Protein AF-A0A0D7BPT2-F1 (afdb_monomer_lite)

Secondary structure (DSSP, 8-state):
----SHHHHTTS-TTHHHHHHHHHHHHHHHHHHHTT--HHHHHHHHHHHHHHHHHHT--HHHHHHHHHHHHHHHHHHHHHHHHTTSTTHHHHSPPPHHHHSPP---------GGGGSSSS--

Foldseek 3Di:
DDPDDPVVVVVPDLCPVLVVLLVVLVVVLVVCVVVVPDPVVSVVSVVVNVVVSVVSVCCVVVVVVVVVVVVVVVVVVVVLVVCCVDPCNVPPPDPDPVVPDDDPPPPPPPDPPVVVVPPPPD

Organism: NCBI:txid1314674

pLDDT: mean 73.91, std 12.59, range [45.03, 89.5]

Radius of gyration: 33.81 Å; chains: 1; bounding box: 39×33×115 Å

Structure (mmCIF, N/CA/C/O backbone):
data_AF-A0A0D7BPT2-F1
#
_entry.id   AF-A0A0D7BPT2-F1
#
loop_
_atom_site.group_PDB
_atom_site.id
_atom_site.type_symbol
_atom_site.label_atom_id
_atom_site.label_alt_id
_atom_site.label_comp_id
_atom_site.label_asym_id
_atom_site.label_entity_id
_atom_site.label_seq_id
_atom_site.pdbx_PDB_ins_code
_atom_site.Cartn_x
_atom_site.Cartn_y
_atom_site.Cartn_z
_atom_site.occupancy
_atom_site.B_iso_or_equiv
_atom_site.auth_seq_id
_atom_site.auth_comp_id
_atom_site.auth_asym_id
_atom_site.auth_atom_id
_atom_site.pdbx_PDB_model_num
ATOM 1 N N . MET A 1 1 ? 12.393 -6.321 -25.031 1.00 47.41 1 MET A N 1
ATOM 2 C CA . MET A 1 1 ? 12.381 -6.351 -23.556 1.00 47.41 1 MET A CA 1
ATOM 3 C C . MET A 1 1 ? 13.381 -5.321 -23.076 1.00 47.41 1 MET A C 1
ATOM 5 O O . MET A 1 1 ? 14.574 -5.555 -23.180 1.00 47.41 1 MET A O 1
ATOM 9 N N . GLN A 1 2 ? 12.889 -4.166 -22.648 1.00 45.03 2 GLN A N 1
ATOM 10 C CA . GLN A 1 2 ? 13.659 -3.158 -21.925 1.00 45.03 2 GLN A CA 1
ATOM 11 C C . GLN A 1 2 ? 12.798 -2.781 -20.721 1.00 45.03 2 GLN A C 1
ATOM 13 O O . GLN A 1 2 ? 12.035 -1.827 -20.753 1.00 45.03 2 GLN A O 1
ATOM 18 N N . PHE A 1 3 ? 12.847 -3.634 -19.700 1.00 54.94 3 PHE A N 1
ATOM 19 C CA . PHE A 1 3 ? 12.482 -3.247 -18.346 1.00 54.94 3 PHE A CA 1
ATOM 20 C C . PHE A 1 3 ? 13.767 -2.705 -17.742 1.00 54.94 3 PHE A C 1
ATOM 22 O O . PHE A 1 3 ? 14.663 -3.469 -17.393 1.00 54.94 3 PHE A O 1
ATOM 29 N N . GLY A 1 4 ? 13.920 -1.391 -17.759 1.00 54.88 4 GLY A N 1
ATOM 30 C CA . GLY A 1 4 ? 15.156 -0.766 -17.334 1.00 54.88 4 GLY A CA 1
ATOM 31 C C . GLY A 1 4 ? 14.909 0.682 -16.977 1.00 54.88 4 GLY A C 1
ATOM 32 O O . GLY A 1 4 ? 14.636 1.486 -17.858 1.00 54.88 4 GLY A O 1
ATOM 33 N N . LEU A 1 5 ? 15.076 0.961 -15.685 1.00 51.25 5 LEU A N 1
ATOM 34 C CA . LEU A 1 5 ? 15.365 2.255 -15.058 1.00 51.25 5 LEU A CA 1
ATOM 35 C C . LEU A 1 5 ? 14.191 3.080 -14.512 1.00 51.25 5 LEU A C 1
ATOM 37 O O . LEU A 1 5 ? 14.394 3.712 -13.479 1.00 51.25 5 LEU A O 1
ATOM 41 N N . ASP A 1 6 ? 12.972 3.012 -15.055 1.00 53.28 6 ASP A N 1
ATOM 42 C CA . ASP A 1 6 ? 11.894 3.894 -14.550 1.00 53.28 6 ASP A CA 1
ATOM 43 C C . ASP A 1 6 ? 11.254 3.421 -13.223 1.00 53.28 6 ASP A C 1
ATOM 45 O O . ASP A 1 6 ? 10.796 4.225 -12.417 1.00 53.28 6 ASP A O 1
ATOM 49 N N . SER A 1 7 ? 11.322 2.120 -12.906 1.00 53.66 7 SER A N 1
ATOM 50 C CA . SER A 1 7 ? 10.932 1.596 -11.579 1.00 53.66 7 SER A CA 1
ATOM 51 C C . SER A 1 7 ? 11.981 1.819 -10.485 1.00 53.66 7 SER A C 1
ATOM 53 O O . SER A 1 7 ? 11.677 1.626 -9.312 1.00 53.66 7 SER A O 1
ATOM 55 N N . PHE A 1 8 ? 13.214 2.205 -10.830 1.00 54.25 8 PHE A N 1
ATOM 56 C CA . PHE A 1 8 ? 14.293 2.343 -9.844 1.00 54.25 8 PHE A CA 1
ATOM 57 C C . PHE A 1 8 ? 14.289 3.707 -9.140 1.00 54.25 8 PHE A C 1
ATOM 59 O O . PHE A 1 8 ? 14.756 3.809 -8.010 1.00 54.25 8 PHE A O 1
ATOM 66 N N . ILE A 1 9 ? 13.724 4.742 -9.771 1.00 55.06 9 ILE A N 1
ATOM 67 C CA . ILE A 1 9 ? 13.675 6.103 -9.212 1.00 55.06 9 ILE A CA 1
ATOM 68 C C . ILE A 1 9 ? 12.465 6.291 -8.278 1.00 55.06 9 ILE A C 1
ATOM 70 O O . ILE A 1 9 ? 12.555 7.037 -7.308 1.00 55.06 9 ILE A O 1
ATOM 74 N N . GLY A 1 10 ? 11.369 5.549 -8.486 1.00 53.16 10 GLY A N 1
ATOM 75 C CA . GLY A 1 10 ? 10.248 5.480 -7.534 1.00 53.16 10 GLY A CA 1
ATOM 76 C C . GLY A 1 10 ? 10.523 4.621 -6.289 1.00 53.16 10 GLY A C 1
ATOM 77 O O . GLY A 1 10 ? 9.829 4.750 -5.288 1.00 53.16 10 GLY A O 1
ATOM 78 N N . ALA A 1 11 ? 11.558 3.776 -6.329 1.00 55.91 11 ALA A N 1
ATOM 79 C CA . ALA A 1 11 ? 12.019 2.931 -5.225 1.00 55.91 11 ALA A CA 1
ATOM 80 C C . ALA A 1 11 ? 13.125 3.601 -4.384 1.00 55.91 11 ALA A C 1
ATOM 82 O O . ALA A 1 11 ? 13.920 2.920 -3.733 1.00 55.91 11 ALA A O 1
ATOM 83 N N . ILE A 1 12 ? 13.209 4.936 -4.401 1.00 57.44 12 ILE A N 1
ATOM 84 C CA . ILE A 1 12 ? 14.081 5.704 -3.509 1.00 57.44 12 ILE A CA 1
ATOM 85 C C . ILE A 1 12 ? 13.486 5.603 -2.093 1.00 57.44 12 ILE A C 1
ATOM 87 O O . ILE A 1 12 ? 12.663 6.396 -1.652 1.00 57.44 12 ILE A O 1
ATOM 91 N N . ILE A 1 13 ? 13.943 4.548 -1.417 1.00 57.56 13 ILE A N 1
ATOM 92 C CA . ILE A 1 13 ? 13.709 4.124 -0.033 1.00 57.56 13 ILE A CA 1
ATOM 93 C C . ILE A 1 13 ? 12.311 3.528 0.240 1.00 57.56 13 ILE A C 1
ATOM 95 O O . ILE A 1 13 ? 11.507 4.115 0.972 1.00 57.56 13 ILE A O 1
ATOM 99 N N . PRO A 1 14 ? 12.021 2.304 -0.249 1.00 56.53 14 PRO A N 1
ATOM 100 C CA . PRO A 1 14 ? 11.047 1.448 0.424 1.00 56.53 14 PRO A CA 1
ATOM 101 C C . PRO A 1 14 ? 11.413 1.363 1.917 1.00 56.53 14 PRO A C 1
ATO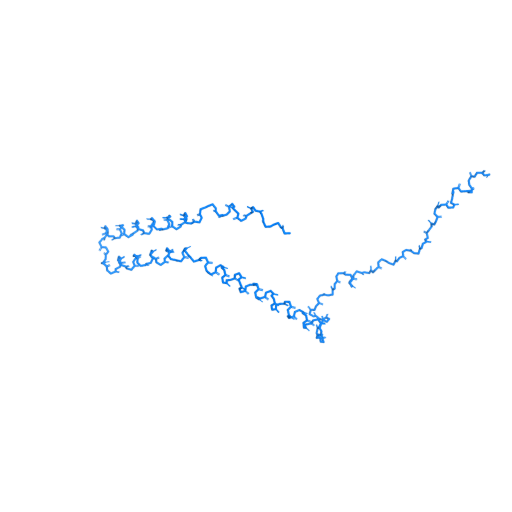M 103 O O . PRO A 1 14 ? 12.556 1.067 2.265 1.00 56.53 14 PRO A O 1
ATOM 106 N N . GLY A 1 15 ? 10.465 1.715 2.787 1.00 59.25 15 GLY A N 1
ATOM 107 C CA . GLY A 1 15 ? 10.663 1.823 4.238 1.00 59.25 15 GLY A CA 1
ATOM 108 C C . GLY A 1 15 ? 10.901 3.241 4.787 1.00 59.25 15 GLY A C 1
ATOM 109 O O . GLY A 1 15 ? 10.808 3.426 5.999 1.00 59.25 15 GLY A O 1
ATOM 110 N N . ALA A 1 16 ? 11.146 4.268 3.954 1.00 62.91 16 ALA A N 1
ATOM 111 C CA . ALA A 1 16 ? 11.214 5.656 4.449 1.00 62.91 16 ALA A CA 1
ATOM 112 C C . ALA A 1 16 ? 9.840 6.174 4.893 1.00 62.91 16 ALA A C 1
ATOM 114 O O . ALA A 1 16 ? 9.735 6.815 5.937 1.00 62.91 16 ALA A O 1
ATOM 115 N N . GLY A 1 17 ? 8.790 5.869 4.122 1.00 63.56 17 GLY A N 1
ATOM 116 C CA . GLY A 1 17 ? 7.406 6.182 4.489 1.00 63.56 17 GLY A CA 1
ATOM 117 C C . GLY A 1 17 ? 6.985 5.491 5.787 1.00 63.56 17 GLY A C 1
ATOM 118 O O . GLY A 1 17 ? 6.442 6.148 6.669 1.00 63.56 17 GLY A O 1
ATOM 119 N N . ASP A 1 18 ? 7.341 4.213 5.946 1.00 68.88 18 ASP A N 1
ATOM 120 C CA . ASP A 1 18 ? 7.060 3.439 7.161 1.00 68.88 18 ASP A CA 1
ATOM 121 C C . ASP A 1 18 ? 7.790 4.002 8.382 1.00 68.88 18 ASP A C 1
ATOM 123 O O . ASP A 1 18 ? 7.181 4.174 9.433 1.00 68.88 18 ASP A O 1
ATOM 127 N N . LEU A 1 19 ? 9.076 4.357 8.264 1.00 77.25 19 LEU A N 1
ATOM 128 C CA . LEU A 1 19 ? 9.815 4.979 9.370 1.00 77.25 19 LEU A CA 1
ATOM 129 C C . LEU A 1 19 ? 9.179 6.303 9.803 1.00 77.25 19 LEU A C 1
ATOM 131 O O . LEU A 1 19 ? 9.019 6.542 10.999 1.00 77.25 19 LEU A O 1
ATOM 135 N N . VAL A 1 20 ? 8.782 7.151 8.851 1.00 80.12 20 VAL A N 1
ATOM 136 C CA . VAL A 1 20 ? 8.101 8.418 9.154 1.00 80.12 20 VAL A CA 1
ATOM 137 C C . VAL A 1 20 ? 6.728 8.165 9.787 1.00 80.12 20 VAL A C 1
ATOM 139 O O . VAL A 1 20 ? 6.404 8.800 10.790 1.00 80.12 20 VAL A O 1
ATOM 142 N N . GLY A 1 21 ? 5.950 7.212 9.266 1.00 78.56 21 GLY A N 1
ATOM 143 C CA . GLY A 1 21 ? 4.644 6.829 9.812 1.00 78.56 21 GLY A CA 1
ATOM 144 C C . GLY A 1 21 ? 4.733 6.292 11.242 1.00 78.56 21 GLY A C 1
ATOM 145 O O . GLY A 1 21 ? 3.979 6.719 12.115 1.00 78.56 21 GLY A O 1
ATOM 146 N N . VAL A 1 22 ? 5.726 5.446 11.524 1.00 80.50 22 VAL A N 1
ATOM 147 C CA . VAL A 1 22 ? 5.981 4.892 12.863 1.00 80.50 22 VAL A CA 1
ATOM 148 C C . VAL A 1 22 ? 6.425 5.978 13.842 1.00 80.50 22 VAL A C 1
ATOM 150 O O . VAL A 1 22 ? 5.937 6.019 14.973 1.00 80.50 22 VAL A O 1
ATOM 153 N N . ILE A 1 23 ? 7.310 6.889 13.421 1.00 85.50 23 ILE A N 1
ATOM 154 C CA . ILE A 1 23 ? 7.761 8.015 14.254 1.00 85.50 23 ILE A CA 1
ATOM 155 C C . ILE A 1 23 ? 6.583 8.934 14.604 1.00 85.50 23 ILE A C 1
ATOM 157 O O . ILE A 1 23 ? 6.414 9.302 15.769 1.00 85.50 23 ILE A O 1
ATOM 161 N N . LEU A 1 24 ? 5.744 9.277 13.624 1.00 85.94 24 LEU A N 1
ATOM 162 C CA . LEU A 1 24 ? 4.564 10.116 13.843 1.00 85.94 24 LEU A CA 1
ATOM 163 C C . LEU A 1 24 ? 3.510 9.412 14.712 1.00 85.94 24 LEU A C 1
ATOM 165 O O . LEU A 1 24 ? 2.958 10.028 15.626 1.00 85.94 24 LEU A O 1
ATOM 169 N N . GLY A 1 25 ? 3.277 8.117 14.489 1.00 83.75 25 GLY A N 1
ATOM 170 C CA . GLY A 1 25 ? 2.366 7.303 15.293 1.00 83.75 25 GLY A CA 1
ATOM 171 C C . GLY A 1 25 ? 2.795 7.213 16.759 1.00 83.75 25 GLY A C 1
ATOM 172 O O . GLY A 1 25 ? 1.988 7.442 17.662 1.00 83.75 25 GLY A O 1
ATOM 173 N N . LEU A 1 26 ? 4.081 6.964 17.018 1.00 85.56 26 LEU A N 1
ATOM 174 C CA . LEU A 1 26 ? 4.640 6.948 18.375 1.00 85.56 26 LEU A CA 1
ATOM 175 C C . LEU A 1 26 ? 4.586 8.327 19.043 1.00 85.56 26 LEU A C 1
ATOM 177 O O . LEU A 1 26 ? 4.270 8.415 20.232 1.00 85.56 26 LEU A O 1
ATOM 181 N N . TYR A 1 27 ? 4.831 9.404 18.292 1.00 88.19 27 TYR A N 1
ATOM 182 C CA . TYR A 1 27 ? 4.684 10.768 18.803 1.00 88.19 27 TYR A CA 1
ATOM 183 C C . TYR A 1 27 ? 3.244 11.056 19.254 1.00 88.19 27 TYR A C 1
ATOM 185 O O . TYR A 1 27 ? 3.034 11.616 20.332 1.00 88.19 27 TYR A O 1
ATOM 193 N N . GLN A 1 28 ? 2.245 10.607 18.490 1.00 85.12 28 GLN A N 1
ATOM 194 C CA . GLN A 1 28 ? 0.832 10.752 18.848 1.00 85.12 28 GLN A CA 1
ATOM 195 C C . GLN A 1 28 ? 0.464 9.961 20.113 1.00 85.12 28 GLN A C 1
ATOM 197 O O . GLN A 1 28 ? -0.276 10.470 20.962 1.00 85.12 28 GLN A O 1
ATOM 202 N N . VAL A 1 29 ? 0.998 8.747 20.279 1.00 87.44 29 VAL A N 1
ATOM 203 C CA . VAL A 1 29 ? 0.823 7.950 21.509 1.00 87.44 29 VAL A CA 1
ATOM 204 C C . VAL A 1 29 ? 1.452 8.667 22.708 1.00 87.44 29 VAL A C 1
ATOM 206 O O . VAL A 1 29 ? 0.816 8.777 23.757 1.00 87.44 29 VAL A O 1
ATOM 209 N N . MET A 1 30 ? 2.661 9.216 22.546 1.00 87.69 30 MET A N 1
ATOM 210 C CA . MET A 1 30 ? 3.362 9.962 23.597 1.00 87.69 30 MET A CA 1
ATOM 211 C C . MET A 1 30 ? 2.587 11.217 24.022 1.00 87.69 30 MET A C 1
ATOM 213 O O . MET A 1 30 ? 2.419 11.462 25.217 1.00 87.69 30 MET A O 1
ATOM 217 N N . LEU A 1 31 ? 2.062 11.982 23.058 1.00 88.88 31 LEU A N 1
ATOM 218 C CA . LEU A 1 31 ? 1.186 13.123 23.334 1.00 88.88 31 LEU A CA 1
ATOM 219 C C . LEU A 1 31 ? -0.062 12.684 24.101 1.00 88.88 31 LEU A C 1
ATOM 221 O O . LEU A 1 31 ? -0.394 13.264 25.129 1.00 88.88 31 LEU A O 1
ATOM 225 N N . SER A 1 32 ? -0.729 11.630 23.635 1.00 86.81 32 SER A N 1
ATOM 226 C CA . SER A 1 32 ? -1.954 11.114 24.257 1.00 86.81 32 SER A CA 1
ATOM 227 C C . SER A 1 32 ? -1.720 10.668 25.702 1.00 86.81 32 SER A C 1
ATOM 229 O O . SER A 1 32 ? -2.568 10.884 26.568 1.00 86.81 32 SER A O 1
ATOM 231 N N . TRP A 1 33 ? -0.545 10.107 25.988 1.00 85.19 33 TRP A N 1
ATOM 232 C CA . TRP A 1 33 ? -0.148 9.760 27.347 1.00 85.19 33 TRP A CA 1
ATOM 233 C C . TRP A 1 33 ? 0.038 11.001 28.228 1.00 85.19 33 TRP A C 1
ATOM 235 O O . TRP A 1 33 ? -0.462 11.027 29.352 1.00 85.19 33 TRP A O 1
ATOM 245 N N . PHE A 1 34 ? 0.660 12.062 27.701 1.00 88.56 34 PHE A N 1
ATOM 246 C CA . PHE A 1 34 ? 0.801 13.340 28.407 1.00 88.56 34 PHE A CA 1
ATOM 247 C C . PHE A 1 34 ? -0.555 13.998 28.719 1.00 88.56 34 PHE A C 1
ATOM 249 O O . PHE A 1 34 ? -0.733 14.578 29.787 1.00 88.56 34 PHE A O 1
ATOM 256 N N . PHE A 1 35 ? -1.537 13.853 27.825 1.00 89.44 35 PHE A N 1
ATOM 257 C CA . PHE A 1 35 ? -2.907 14.339 28.025 1.00 89.44 35 PHE A CA 1
ATOM 258 C C . PHE A 1 35 ? -3.776 13.436 28.922 1.00 89.44 35 PHE A C 1
ATOM 260 O O . PHE A 1 35 ? -4.957 13.723 29.111 1.00 89.44 35 PHE A O 1
ATOM 267 N N . GLY A 1 36 ? -3.222 12.363 29.499 1.00 88.38 36 GLY A N 1
ATOM 268 C CA . GLY A 1 36 ? -3.935 11.518 30.463 1.00 88.38 36 GLY A CA 1
ATOM 269 C C . GLY A 1 36 ? -5.010 10.622 29.841 1.00 88.38 36 GLY A C 1
ATOM 270 O O . GLY A 1 36 ? -5.972 10.248 30.514 1.00 88.38 36 GLY A O 1
ATOM 271 N N . VAL A 1 37 ? -4.870 10.274 28.559 1.00 89.12 37 VAL A N 1
ATOM 272 C CA . VAL A 1 37 ? -5.768 9.333 27.876 1.00 89.12 37 VAL A CA 1
ATOM 273 C C . VAL A 1 37 ? -5.739 7.968 28.578 1.00 89.12 37 VAL A C 1
ATOM 275 O O . VAL A 1 37 ? -4.694 7.496 29.024 1.00 89.12 37 VAL A O 1
ATOM 278 N N . SER A 1 38 ? -6.904 7.318 28.678 1.00 89.31 38 SER A N 1
ATOM 279 C CA . SER A 1 38 ? -7.041 6.021 29.355 1.00 89.31 38 SER A CA 1
ATOM 280 C C . SER A 1 38 ? -6.105 4.947 28.779 1.00 89.31 38 SER A C 1
ATOM 282 O O . SER A 1 38 ? -5.880 4.888 27.568 1.00 89.31 38 SER A O 1
ATOM 284 N N . ALA A 1 39 ? -5.612 4.046 29.637 1.00 84.94 39 ALA A N 1
ATOM 285 C CA . ALA A 1 39 ? -4.685 2.980 29.243 1.00 84.94 39 ALA A CA 1
ATOM 286 C C . ALA A 1 39 ? -5.231 2.099 28.102 1.00 84.94 39 ALA A C 1
ATOM 288 O O . ALA A 1 39 ? -4.488 1.736 27.195 1.00 84.94 39 ALA A O 1
ATOM 289 N N . ASN A 1 40 ? -6.541 1.828 28.090 1.00 87.12 40 ASN A N 1
ATOM 290 C CA . ASN A 1 40 ?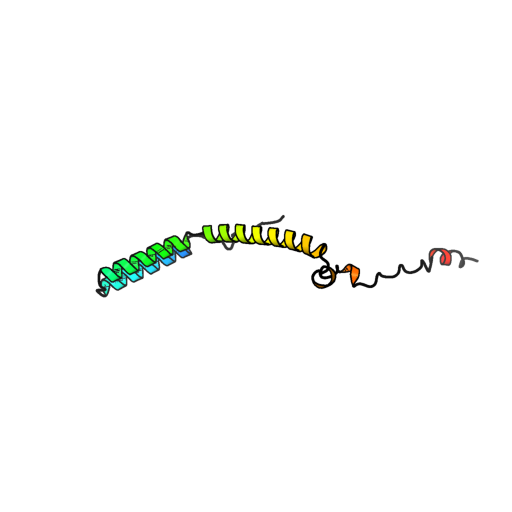 -7.187 1.062 27.020 1.00 87.12 40 ASN A CA 1
ATOM 291 C C . ASN A 1 40 ? -7.092 1.766 25.659 1.00 87.12 40 ASN A C 1
ATOM 293 O O . ASN A 1 40 ? -6.833 1.120 24.646 1.00 87.12 40 ASN A O 1
ATOM 297 N N . ALA A 1 41 ? -7.263 3.090 25.634 1.00 82.00 41 ALA A N 1
ATOM 298 C CA . ALA A 1 41 ? -7.153 3.869 24.407 1.00 82.00 41 ALA A CA 1
ATOM 299 C C . ALA A 1 41 ? -5.695 3.964 23.921 1.00 82.00 41 ALA A C 1
ATOM 301 O O . ALA A 1 41 ? -5.456 3.845 22.722 1.00 82.00 41 ALA A O 1
ATOM 302 N N . LEU A 1 42 ? -4.715 4.071 24.827 1.00 83.31 42 LEU A N 1
ATOM 303 C CA . LEU A 1 42 ? -3.291 4.016 24.462 1.00 83.31 42 LEU A CA 1
ATOM 304 C C . LEU A 1 42 ? -2.906 2.668 23.834 1.00 83.31 42 LEU A C 1
ATOM 306 O O . LEU A 1 42 ? -2.210 2.644 22.821 1.00 83.31 42 LEU A O 1
ATOM 310 N N . ILE A 1 43 ? -3.402 1.556 24.386 1.00 88.62 43 ILE A N 1
ATOM 311 C CA . ILE A 1 43 ? -3.179 0.210 23.833 1.00 88.62 43 ILE A CA 1
ATOM 312 C C . ILE A 1 43 ? -3.782 0.091 22.428 1.00 88.62 43 ILE A C 1
ATOM 314 O O . ILE A 1 43 ? -3.132 -0.436 21.527 1.00 88.62 43 ILE A O 1
ATOM 318 N N . MET A 1 44 ? -4.991 0.619 22.213 1.00 88.06 44 MET A N 1
ATOM 319 C CA . MET A 1 44 ? -5.615 0.651 20.886 1.00 88.06 44 MET A CA 1
ATOM 320 C C . MET A 1 44 ? -4.817 1.499 19.890 1.00 88.06 44 MET A C 1
ATOM 322 O O . MET A 1 44 ? -4.623 1.073 18.755 1.00 88.06 44 MET A O 1
ATOM 326 N N . MET A 1 45 ? -4.314 2.668 20.295 1.00 85.19 45 MET A N 1
ATOM 327 C CA . MET A 1 45 ? -3.472 3.502 19.427 1.00 85.19 45 MET A CA 1
ATOM 328 C C . MET A 1 45 ? -2.176 2.783 19.045 1.00 85.19 45 MET A C 1
ATOM 330 O O . MET A 1 45 ? -1.788 2.798 17.880 1.00 85.19 45 MET A O 1
ATOM 334 N N . LEU A 1 46 ? -1.548 2.093 20.000 1.00 86.75 46 LEU A N 1
ATOM 335 C CA . LEU A 1 46 ? -0.350 1.298 19.743 1.00 86.75 46 LEU A CA 1
ATOM 336 C C . LEU A 1 46 ? -0.635 0.133 18.781 1.00 86.75 46 LEU A C 1
ATOM 338 O O . LEU A 1 46 ? 0.161 -0.133 17.885 1.00 86.75 46 LEU A O 1
ATOM 342 N N . PHE A 1 47 ? -1.790 -0.522 18.929 1.00 89.00 47 PHE A N 1
ATOM 343 C CA . PHE A 1 47 ? -2.242 -1.584 18.030 1.00 89.00 47 PHE A CA 1
ATOM 344 C C . PHE A 1 47 ? -2.431 -1.081 16.594 1.00 89.00 47 PHE A C 1
ATOM 346 O O . PHE A 1 47 ? -1.973 -1.735 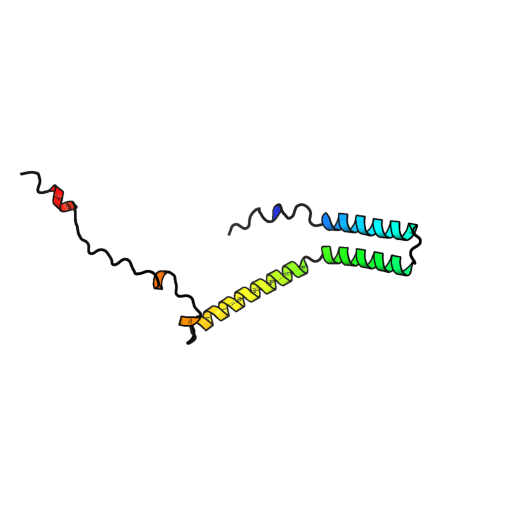15.661 1.00 89.00 47 PHE A O 1
ATOM 353 N N . TYR A 1 48 ? -3.032 0.098 16.405 1.00 85.44 48 TYR A N 1
ATOM 354 C CA . TYR A 1 48 ? -3.194 0.686 15.073 1.00 85.44 48 TYR A CA 1
ATOM 355 C C . TYR A 1 48 ? -1.858 1.050 14.419 1.00 85.44 48 TYR A C 1
ATOM 357 O O . TYR A 1 48 ? -1.669 0.728 13.251 1.00 85.44 48 TYR A O 1
ATOM 365 N N . VAL A 1 49 ? -0.914 1.643 15.160 1.00 84.81 49 VAL A N 1
ATOM 366 C CA . VAL A 1 49 ? 0.442 1.933 14.647 1.00 84.81 49 VAL A CA 1
ATOM 367 C C . VAL A 1 49 ? 1.171 0.643 14.259 1.00 84.81 49 VAL A C 1
ATOM 369 O O . VAL A 1 49 ? 1.865 0.599 13.247 1.00 84.81 49 VAL A O 1
ATOM 372 N N . PHE A 1 50 ? 0.985 -0.427 15.036 1.00 83.56 50 PHE A N 1
ATOM 373 C CA . PHE A 1 50 ? 1.533 -1.741 14.713 1.00 83.56 50 PHE A CA 1
ATOM 374 C C . PHE A 1 50 ? 0.911 -2.280 13.420 1.00 83.56 50 PHE A C 1
ATOM 376 O O . PHE A 1 50 ? 1.639 -2.593 12.488 1.00 83.56 50 PHE A O 1
ATOM 383 N N . CYS A 1 51 ? -0.418 -2.318 13.303 1.00 82.56 51 CYS A N 1
ATOM 384 C CA . CYS A 1 51 ? -1.092 -2.754 12.078 1.00 82.56 51 CYS A CA 1
ATOM 385 C C . CYS A 1 51 ? -0.670 -1.952 10.842 1.00 82.56 51 CYS A C 1
ATOM 387 O O . CYS A 1 51 ? -0.443 -2.557 9.801 1.00 82.56 51 CYS A O 1
ATOM 389 N N . ASP A 1 52 ? -0.530 -0.632 10.954 1.00 75.50 52 ASP A N 1
ATOM 390 C CA . ASP A 1 52 ? -0.108 0.239 9.852 1.00 75.50 52 ASP A CA 1
ATOM 391 C C . ASP A 1 52 ? 1.320 -0.089 9.388 1.00 75.50 52 ASP A C 1
ATOM 393 O O . ASP A 1 52 ? 1.567 -0.244 8.194 1.00 75.50 52 ASP A O 1
ATOM 397 N N . MET A 1 53 ? 2.230 -0.354 10.335 1.00 75.94 53 MET A N 1
ATOM 398 C CA . MET A 1 53 ? 3.571 -0.871 10.043 1.00 75.94 53 MET A CA 1
ATOM 399 C C . MET A 1 53 ? 3.512 -2.219 9.307 1.00 75.94 53 MET A C 1
ATOM 401 O O . MET A 1 53 ? 4.236 -2.422 8.339 1.00 75.94 53 MET A O 1
ATOM 405 N N . PHE A 1 54 ? 2.631 -3.141 9.714 1.00 73.31 54 PHE A N 1
ATOM 406 C CA . PHE A 1 54 ? 2.468 -4.419 9.010 1.00 73.31 54 PHE A CA 1
ATOM 407 C C . PHE A 1 54 ? 1.865 -4.253 7.619 1.00 73.31 54 PHE A C 1
ATOM 409 O O . PHE A 1 54 ? 2.281 -4.979 6.725 1.00 73.31 54 PHE A O 1
ATOM 416 N N . VAL A 1 55 ? 0.926 -3.322 7.429 1.00 71.31 55 VAL A N 1
ATOM 417 C CA . VAL A 1 55 ? 0.288 -3.025 6.137 1.00 71.31 55 VAL A CA 1
ATOM 418 C C . VAL A 1 55 ? 1.269 -2.358 5.167 1.00 71.31 55 VAL A C 1
ATOM 420 O O . VAL A 1 55 ? 1.295 -2.743 3.997 1.00 71.31 55 VAL A O 1
ATOM 423 N N . GLY A 1 56 ? 2.120 -1.444 5.646 1.00 63.28 56 GLY A N 1
ATOM 424 C CA . GLY A 1 56 ? 3.231 -0.867 4.873 1.00 63.28 56 GLY A CA 1
ATOM 425 C C . GLY A 1 56 ? 4.229 -1.921 4.372 1.00 63.28 56 GLY A C 1
ATOM 426 O O . GLY A 1 56 ? 4.773 -1.810 3.273 1.00 63.28 56 GLY A O 1
ATOM 427 N N . ILE A 1 57 ? 4.347 -3.030 5.113 1.00 63.88 57 ILE A N 1
ATOM 428 C CA . ILE A 1 57 ? 5.169 -4.207 4.800 1.00 63.88 57 ILE A CA 1
ATOM 429 C C . ILE A 1 57 ? 4.421 -5.240 3.926 1.00 63.88 57 ILE A C 1
ATOM 431 O O . ILE A 1 57 ? 4.914 -6.352 3.777 1.00 63.88 57 ILE A O 1
ATOM 435 N N . ILE A 1 58 ? 3.262 -4.958 3.307 1.00 66.75 58 ILE A N 1
ATOM 436 C CA . ILE A 1 58 ? 2.570 -5.931 2.422 1.00 66.75 58 ILE A CA 1
ATOM 437 C C . ILE A 1 58 ? 2.878 -5.664 0.928 1.00 66.75 58 ILE A C 1
ATOM 439 O O . ILE A 1 58 ? 2.035 -5.129 0.208 1.00 66.75 58 ILE A O 1
ATOM 443 N N . PRO A 1 59 ? 4.022 -6.136 0.384 1.00 60.72 59 PRO A N 1
ATOM 444 C CA . PRO A 1 59 ? 4.226 -6.292 -1.056 1.00 60.72 59 PRO A CA 1
ATOM 445 C C . PRO A 1 59 ? 3.387 -7.452 -1.630 1.00 60.72 59 PRO A C 1
ATOM 447 O O . PRO A 1 59 ? 3.213 -7.559 -2.839 1.00 60.72 59 PRO A O 1
ATOM 450 N N . ILE A 1 60 ? 2.808 -8.299 -0.767 1.00 61.62 60 ILE A N 1
ATOM 451 C CA . ILE A 1 60 ? 2.069 -9.524 -1.123 1.00 61.62 60 ILE A CA 1
ATOM 452 C C . ILE A 1 60 ? 0.782 -9.216 -1.895 1.00 61.62 60 ILE A C 1
ATOM 454 O O . ILE A 1 60 ? 0.408 -9.974 -2.782 1.00 61.62 60 ILE A 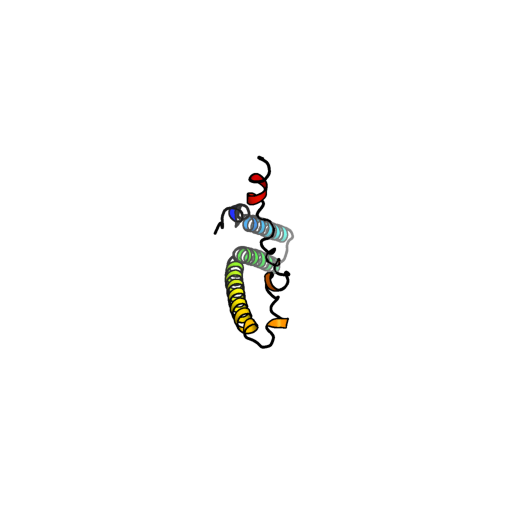O 1
ATOM 458 N N . VAL A 1 61 ? 0.101 -8.105 -1.600 1.00 68.94 61 VAL A N 1
ATOM 459 C CA . VAL A 1 61 ? -1.068 -7.677 -2.387 1.00 68.94 61 VAL A CA 1
ATOM 460 C C . VAL A 1 61 ? -0.627 -7.258 -3.786 1.00 68.94 61 VAL A C 1
ATOM 462 O O . VAL A 1 61 ? -1.315 -7.580 -4.745 1.00 68.94 61 VAL A O 1
ATOM 465 N N . GLY A 1 62 ? 0.537 -6.616 -3.919 1.00 67.69 62 GLY A N 1
ATOM 466 C CA . GLY A 1 62 ? 1.129 -6.276 -5.212 1.00 67.69 62 GLY A CA 1
ATOM 467 C C . GLY A 1 62 ? 1.437 -7.516 -6.049 1.00 67.69 62 GLY A C 1
ATOM 468 O O . GLY A 1 62 ? 0.964 -7.611 -7.177 1.00 67.69 62 GLY A O 1
ATOM 469 N N . ASP A 1 63 ? 2.130 -8.500 -5.476 1.00 71.00 63 ASP A N 1
ATOM 470 C CA . ASP A 1 63 ? 2.446 -9.763 -6.158 1.00 71.00 63 ASP A CA 1
ATOM 471 C C . ASP A 1 63 ? 1.190 -10.601 -6.458 1.00 71.00 63 ASP A C 1
ATOM 473 O O . ASP A 1 63 ? 1.065 -11.180 -7.538 1.00 71.00 63 ASP A O 1
ATOM 477 N N . LEU A 1 64 ? 0.221 -10.658 -5.536 1.00 75.25 64 LEU A N 1
ATOM 478 C CA . LEU A 1 64 ? -1.030 -11.395 -5.740 1.00 75.25 64 LEU A CA 1
ATOM 479 C C . LEU A 1 64 ? -1.899 -10.733 -6.813 1.00 75.25 64 LEU A C 1
ATOM 481 O O . LEU A 1 64 ? -2.492 -11.431 -7.638 1.00 75.25 64 LEU A O 1
ATOM 485 N N . LEU A 1 65 ? -1.954 -9.400 -6.830 1.00 74.69 65 LEU A N 1
ATOM 486 C CA . LEU A 1 65 ? -2.601 -8.653 -7.898 1.00 74.69 65 LEU A CA 1
ATOM 487 C C . LEU A 1 65 ? -1.854 -8.850 -9.217 1.00 74.69 65 LEU A C 1
ATOM 489 O O . LEU A 1 65 ? -2.519 -9.120 -10.210 1.00 74.69 65 LEU A O 1
ATOM 493 N N . ASP A 1 66 ? -0.520 -8.808 -9.252 1.00 77.75 66 ASP A N 1
ATOM 494 C CA . ASP A 1 66 ? 0.255 -9.060 -10.477 1.00 77.75 66 ASP A CA 1
ATOM 495 C C . ASP A 1 66 ? -0.041 -10.454 -11.054 1.00 77.75 66 ASP A C 1
ATOM 497 O O . ASP A 1 66 ? -0.387 -10.594 -12.232 1.00 77.75 66 ASP A O 1
ATOM 501 N N . VAL A 1 67 ? -0.035 -11.492 -10.211 1.00 78.81 67 VAL A N 1
ATOM 502 C CA . VAL A 1 67 ? -0.396 -12.861 -10.610 1.00 78.81 67 VAL A CA 1
ATOM 503 C C . VAL A 1 67 ? -1.854 -12.944 -11.078 1.00 78.81 67 VAL A C 1
ATOM 505 O O . VAL A 1 67 ? -2.130 -13.572 -12.106 1.00 78.81 67 VAL A O 1
ATOM 508 N N . ALA A 1 68 ? -2.788 -12.289 -10.384 1.00 77.25 68 ALA A N 1
ATOM 509 C CA . ALA A 1 68 ? -4.200 -12.264 -10.766 1.00 77.25 68 ALA A CA 1
ATOM 510 C C . ALA A 1 68 ? -4.433 -11.521 -12.096 1.00 77.25 68 ALA A C 1
ATOM 512 O O . ALA A 1 68 ? -5.135 -12.030 -12.972 1.00 77.25 68 ALA A O 1
ATOM 513 N N . PHE A 1 69 ? -3.804 -10.363 -12.310 1.00 79.69 69 PHE A N 1
ATOM 514 C CA . PHE A 1 69 ? -3.860 -9.623 -13.573 1.00 79.69 69 PHE A CA 1
ATOM 515 C C . PHE A 1 69 ? -3.236 -10.428 -14.718 1.00 79.69 69 PHE A C 1
ATOM 517 O O . PHE A 1 69 ? -3.792 -10.472 -15.820 1.00 79.69 69 PHE A O 1
ATOM 524 N N . LYS A 1 70 ? -2.138 -11.146 -14.463 1.00 81.44 70 LYS A N 1
ATOM 525 C CA . LYS A 1 70 ? -1.507 -12.033 -15.449 1.00 81.44 70 LYS A CA 1
ATOM 526 C C . LYS A 1 70 ? -2.397 -13.224 -15.816 1.00 81.44 70 LYS A C 1
ATOM 528 O O . LYS A 1 70 ? -2.499 -13.562 -16.999 1.00 81.44 70 LYS A O 1
ATOM 533 N N . ALA A 1 71 ? -3.090 -13.815 -14.842 1.00 80.81 71 ALA A N 1
ATOM 534 C CA . ALA A 1 71 ? -4.099 -14.848 -15.079 1.00 80.81 71 ALA A CA 1
ATOM 535 C C . ALA A 1 71 ? -5.301 -14.299 -15.869 1.00 80.81 71 ALA A C 1
ATOM 537 O O . ALA A 1 71 ? -5.765 -14.943 -16.810 1.00 80.81 71 ALA A O 1
ATOM 538 N N . ASN A 1 72 ? -5.744 -13.074 -15.574 1.00 83.12 72 ASN A N 1
ATOM 539 C CA . ASN A 1 72 ? -6.823 -12.415 -16.312 1.00 83.12 72 ASN A CA 1
ATOM 540 C C . ASN A 1 72 ? -6.454 -12.175 -17.781 1.00 83.12 72 ASN A C 1
ATOM 542 O O . ASN A 1 72 ? -7.269 -12.450 -18.659 1.00 83.12 72 ASN A O 1
ATOM 546 N N . ILE A 1 73 ? -5.223 -11.740 -18.077 1.00 89.50 73 ILE A N 1
ATOM 547 C CA . ILE A 1 73 ? -4.739 -11.586 -19.461 1.00 89.50 73 ILE A CA 1
ATOM 548 C C . ILE A 1 73 ? -4.727 -12.935 -20.191 1.00 89.50 73 ILE A C 1
ATOM 550 O O . ILE A 1 73 ? -5.075 -13.009 -21.371 1.00 89.50 73 ILE A O 1
ATOM 554 N N . TYR A 1 74 ? -4.345 -14.017 -19.511 1.00 88.12 74 TYR A N 1
ATOM 555 C CA . TYR A 1 74 ? -4.386 -15.355 -20.097 1.00 88.12 74 TYR A CA 1
ATOM 556 C C . TYR A 1 74 ? -5.824 -15.810 -20.386 1.00 88.12 74 TYR A C 1
ATOM 558 O O . TYR A 1 74 ? -6.114 -16.269 -21.493 1.00 88.12 74 TYR A O 1
ATOM 566 N N . ASN A 1 75 ? -6.742 -15.593 -19.443 1.00 83.38 75 ASN A N 1
ATOM 567 C CA . ASN A 1 75 ? -8.165 -15.882 -19.620 1.00 83.38 75 ASN A CA 1
ATOM 568 C C . ASN A 1 75 ? -8.775 -15.055 -20.764 1.00 83.38 75 ASN A C 1
ATOM 570 O O . ASN A 1 75 ? -9.526 -15.593 -21.575 1.00 83.38 75 ASN A O 1
ATOM 574 N N . LEU A 1 76 ? -8.392 -13.780 -20.895 1.00 87.25 76 LEU A N 1
ATOM 575 C CA . LEU A 1 76 ? -8.780 -12.910 -22.010 1.00 87.25 76 LEU A CA 1
ATOM 576 C C . LEU A 1 76 ? -8.282 -13.441 -23.358 1.00 87.25 76 LEU A C 1
ATOM 578 O O . LEU A 1 76 ? -9.038 -13.429 -24.324 1.00 87.25 76 LEU A O 1
ATOM 582 N N . ARG A 1 77 ? -7.050 -13.964 -23.438 1.00 88.56 77 ARG A N 1
ATOM 583 C CA . ARG A 1 77 ? -6.535 -14.587 -24.674 1.00 88.56 77 ARG A CA 1
ATOM 584 C C . ARG A 1 77 ? -7.311 -15.842 -25.057 1.00 88.56 77 ARG A C 1
ATOM 586 O O . ARG A 1 77 ? -7.551 -16.075 -26.242 1.00 88.56 77 ARG A O 1
ATOM 593 N N . ILE A 1 78 ? -7.691 -16.657 -24.072 1.00 88.31 78 ILE A N 1
ATOM 594 C CA . ILE A 1 78 ? -8.552 -17.822 -24.308 1.00 88.31 78 ILE A CA 1
ATOM 595 C C . ILE A 1 78 ? -9.911 -17.353 -24.831 1.00 88.31 78 ILE A C 1
ATOM 597 O O . ILE A 1 78 ? -10.366 -17.842 -25.865 1.00 88.31 78 ILE A O 1
ATOM 601 N N . LEU A 1 79 ? -10.517 -16.367 -24.169 1.00 85.38 79 LEU A N 1
ATOM 602 C CA . LEU A 1 79 ? -11.797 -15.797 -24.574 1.00 85.38 79 LEU A CA 1
ATOM 603 C C . LEU A 1 79 ? -11.741 -15.224 -25.998 1.00 85.38 79 LEU A C 1
ATOM 605 O O . LEU A 1 79 ? -12.618 -15.520 -26.802 1.00 85.38 79 LEU A O 1
ATOM 609 N N . GLU A 1 80 ? -10.695 -14.477 -26.352 1.00 86.81 80 GLU A N 1
ATOM 610 C CA . GLU A 1 80 ? -10.500 -13.934 -27.702 1.00 86.81 80 GLU A CA 1
ATOM 611 C C . GLU A 1 80 ? -10.414 -15.049 -28.758 1.00 86.81 80 GLU A C 1
ATOM 613 O O . GLU A 1 80 ? -11.013 -14.949 -29.833 1.00 86.81 80 GLU A O 1
ATOM 618 N N . LYS A 1 81 ? -9.696 -16.138 -28.452 1.00 87.06 81 LYS A N 1
ATOM 619 C CA . LYS A 1 81 ? -9.559 -17.290 -29.352 1.00 87.06 81 LYS A CA 1
ATOM 620 C C . LYS A 1 81 ? -10.895 -17.985 -29.599 1.00 87.06 81 LYS A C 1
ATOM 622 O O . LYS A 1 81 ? -11.148 -18.411 -30.725 1.00 87.06 81 LYS A O 1
ATOM 627 N N . GLU A 1 82 ? -11.731 -18.105 -28.575 1.00 87.88 82 GLU A N 1
ATOM 628 C CA . GLU A 1 82 ? -13.051 -18.725 -28.703 1.00 87.88 82 GLU A CA 1
ATOM 629 C C . GLU A 1 82 ? -14.064 -17.783 -29.373 1.00 87.88 82 GLU A C 1
ATOM 631 O O . GLU A 1 82 ? -14.789 -18.206 -30.275 1.00 87.88 82 GLU A O 1
ATOM 636 N N . LEU A 1 83 ? -14.046 -16.484 -29.054 1.00 86.88 83 LEU A N 1
ATOM 637 C CA . LEU A 1 83 ? -14.906 -15.489 -29.705 1.00 86.88 83 LEU A CA 1
ATOM 638 C C . LEU A 1 83 ? -14.646 -15.392 -31.212 1.00 86.88 83 LEU A C 1
ATOM 640 O O . LEU A 1 83 ? -15.608 -15.324 -31.975 1.00 86.88 83 LEU A O 1
ATOM 644 N N . LYS A 1 84 ? -13.383 -15.482 -31.655 1.00 83.00 84 LYS A N 1
ATOM 645 C CA . LYS A 1 84 ? -13.015 -15.513 -33.086 1.00 83.00 84 LYS A CA 1
ATOM 646 C C . LYS A 1 84 ? -13.577 -16.713 -33.852 1.00 83.00 84 LYS A C 1
ATOM 648 O O . LYS A 1 84 ? -13.730 -16.625 -35.065 1.00 83.00 84 LYS A O 1
ATOM 653 N N . LYS A 1 85 ? -13.864 -17.827 -33.173 1.00 85.31 85 LYS A N 1
ATOM 654 C CA . LYS A 1 85 ? -14.482 -19.019 -33.784 1.00 85.31 85 LYS A CA 1
ATOM 655 C C . LYS A 1 85 ? -16.007 -18.987 -33.721 1.00 85.31 85 LYS A C 1
ATOM 657 O O . LYS A 1 85 ? -16.663 -19.756 -34.416 1.00 85.31 85 LYS A O 1
ATOM 662 N N . SER A 1 86 ? -16.563 -18.161 -32.840 1.00 85.88 86 SER A N 1
ATOM 663 C CA . SER A 1 86 ? -17.999 -18.099 -32.605 1.00 85.88 86 SER A CA 1
ATOM 664 C C . SER A 1 86 ? -18.733 -17.389 -33.744 1.00 85.88 86 SER A C 1
ATOM 666 O O . SER A 1 86 ? -18.165 -16.573 -34.467 1.00 85.88 86 SER A O 1
ATOM 668 N N . VAL A 1 87 ? -20.040 -17.635 -33.844 1.00 85.31 87 VAL A N 1
ATOM 669 C CA . VAL A 1 87 ? -20.936 -16.954 -34.798 1.00 85.31 87 VAL A CA 1
ATOM 670 C C . VAL A 1 87 ? -20.941 -15.427 -34.600 1.00 85.31 87 VAL A C 1
ATOM 672 O O . VAL A 1 87 ? -21.224 -14.681 -35.531 1.00 85.31 87 VAL A O 1
ATOM 675 N N . TRP A 1 88 ? -20.573 -14.954 -33.405 1.00 81.75 88 TRP A N 1
ATOM 676 C CA . TRP A 1 88 ? -20.533 -13.538 -33.030 1.00 81.75 88 TRP A CA 1
ATOM 677 C C . TRP A 1 88 ? -19.203 -12.845 -33.352 1.00 81.75 88 TRP A C 1
ATOM 679 O O . TRP A 1 88 ? -19.075 -11.640 -33.123 1.00 81.75 88 TRP A O 1
ATOM 689 N N . ALA A 1 89 ? -18.230 -13.570 -33.917 1.00 82.62 89 ALA A N 1
ATOM 690 C CA . ALA A 1 89 ? -16.947 -13.021 -34.347 1.00 82.62 89 ALA A CA 1
ATOM 691 C C . ALA A 1 89 ? -17.055 -11.700 -35.141 1.00 82.62 89 ALA A C 1
ATOM 693 O O . ALA A 1 89 ? -16.362 -10.760 -34.762 1.00 82.62 89 ALA A O 1
ATOM 694 N N . PRO A 1 90 ? -17.924 -11.549 -36.165 1.00 78.94 90 PRO A N 1
ATOM 695 C CA . PRO A 1 90 ? -17.983 -10.312 -36.950 1.00 78.94 90 PRO A CA 1
ATOM 696 C C . PRO A 1 90 ? -18.524 -9.094 -36.186 1.00 78.94 90 PRO A C 1
ATOM 698 O O . PRO A 1 90 ? -18.321 -7.970 -36.632 1.00 78.94 90 PRO A O 1
ATOM 701 N N . VAL A 1 91 ? -19.228 -9.295 -35.066 1.00 82.81 91 VAL A N 1
ATOM 702 C CA . VAL A 1 91 ? -19.794 -8.203 -34.255 1.00 82.81 91 VAL A CA 1
ATOM 703 C C . VAL A 1 91 ? -18.838 -7.800 -33.136 1.00 82.81 91 VAL A C 1
ATOM 705 O O . VAL A 1 91 ? -18.692 -6.618 -32.839 1.00 82.81 91 VAL A O 1
ATOM 708 N N . VAL A 1 92 ? -18.201 -8.783 -32.497 1.00 82.31 92 VAL A N 1
ATOM 709 C CA . VAL A 1 92 ? -17.400 -8.565 -31.283 1.00 82.31 92 VAL A CA 1
ATOM 710 C C . VAL A 1 92 ? -15.922 -8.335 -31.604 1.00 82.31 92 VAL A C 1
ATOM 712 O O . VAL A 1 92 ? -15.248 -7.586 -30.899 1.00 82.31 92 VAL A O 1
ATOM 715 N N . VAL A 1 93 ? -15.398 -8.960 -32.663 1.00 81.25 93 VAL A N 1
ATOM 716 C CA . VAL A 1 93 ? -14.001 -8.795 -33.073 1.00 81.25 93 VAL A CA 1
ATOM 717 C C . VAL A 1 93 ? -13.927 -7.625 -34.041 1.00 81.25 93 VAL A C 1
ATOM 719 O O . VAL A 1 93 ? -14.443 -7.697 -35.153 1.00 81.25 93 VAL A O 1
ATOM 722 N N . ILE A 1 94 ? -13.265 -6.547 -33.620 1.00 78.62 94 ILE A N 1
ATOM 723 C CA . ILE A 1 94 ? -12.991 -5.410 -34.501 1.0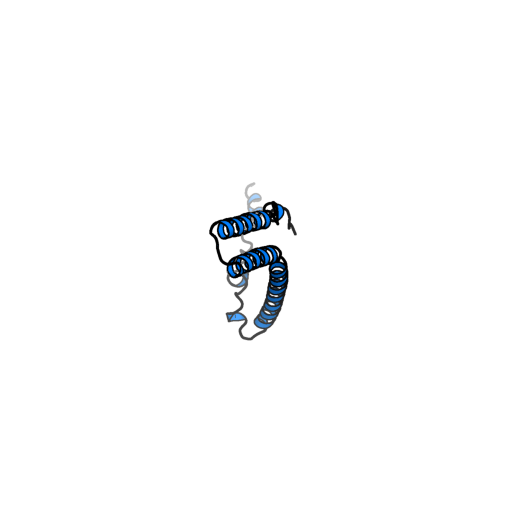0 78.62 94 ILE A CA 1
ATOM 724 C C . ILE A 1 94 ? -12.196 -5.948 -35.701 1.00 78.62 94 ILE A C 1
ATOM 726 O O . ILE A 1 94 ? -11.137 -6.555 -35.490 1.00 78.62 94 ILE A O 1
ATOM 730 N N . PRO A 1 95 ? -12.688 -5.771 -36.942 1.00 73.56 95 PRO A N 1
ATOM 731 C CA . PRO A 1 95 ? -11.985 -6.243 -38.119 1.00 73.56 95 PRO A CA 1
ATOM 732 C C . PRO A 1 95 ? -10.619 -5.567 -38.176 1.00 73.56 95 PRO A C 1
ATOM 734 O O . PRO A 1 95 ? -10.438 -4.411 -37.778 1.00 73.56 95 PRO A O 1
ATOM 737 N N . SER A 1 96 ? -9.627 -6.322 -38.619 1.00 75.75 96 SER A N 1
ATOM 738 C CA . SER A 1 96 ? -8.253 -5.852 -38.625 1.00 75.75 96 SER A CA 1
ATOM 739 C C . SER A 1 96 ? -8.113 -4.616 -39.518 1.00 75.75 96 SER A C 1
ATOM 741 O O . SER A 1 96 ? -8.919 -4.382 -40.422 1.00 75.75 96 SER A O 1
ATOM 743 N N . SER A 1 97 ? -7.082 -3.796 -39.293 1.00 70.81 97 SER A N 1
ATOM 744 C CA . SER A 1 97 ? -7.030 -2.497 -39.966 1.00 70.81 97 SER A CA 1
ATOM 745 C C . SER A 1 97 ? -6.948 -2.562 -41.494 1.00 70.81 97 SER A C 1
ATOM 747 O O . SER A 1 97 ? -7.278 -1.609 -42.195 1.00 70.81 97 SER A O 1
ATOM 749 N N . HIS A 1 98 ? -6.541 -3.714 -42.017 1.00 68.06 98 HIS A N 1
ATOM 750 C CA . HIS A 1 98 ? -6.449 -3.970 -43.443 1.00 68.06 98 HIS A CA 1
ATOM 751 C C . HIS A 1 98 ? -7.776 -4.396 -44.087 1.00 68.06 98 HIS A C 1
ATOM 753 O O . HIS A 1 98 ? -7.853 -4.388 -45.315 1.00 68.06 98 HIS A O 1
ATOM 759 N N . ASP A 1 99 ? -8.797 -4.741 -43.298 1.00 73.44 99 ASP A N 1
ATOM 760 C CA . ASP A 1 99 ? -10.129 -5.106 -43.796 1.00 73.44 99 ASP A CA 1
ATOM 761 C C . ASP A 1 99 ? -10.967 -3.865 -44.134 1.00 73.44 99 ASP A C 1
ATOM 763 O O . ASP A 1 99 ? -11.757 -3.883 -45.076 1.00 73.44 99 ASP A O 1
ATOM 767 N N . TRP A 1 100 ? -10.775 -2.765 -43.396 1.00 70.06 100 TRP A N 1
ATOM 768 C CA . TRP A 1 100 ? -11.510 -1.514 -43.619 1.00 70.06 100 TRP A CA 1
ATOM 769 C C . TRP A 1 100 ? -10.835 -0.572 -44.616 1.00 70.06 100 TRP A C 1
ATOM 771 O O . TRP A 1 100 ? -11.487 0.313 -45.171 1.00 70.06 100 TRP A O 1
ATOM 781 N N . MET A 1 101 ? -9.534 -0.734 -44.860 1.00 79.12 101 MET A N 1
ATOM 782 C CA . MET A 1 101 ? -8.832 0.111 -45.817 1.00 79.12 101 MET A CA 1
ATOM 783 C C . MET A 1 101 ? -9.068 -0.403 -47.240 1.00 79.12 101 MET A C 1
ATOM 785 O O . MET A 1 101 ? -8.721 -1.550 -47.538 1.00 79.12 101 MET A O 1
ATOM 789 N N . PRO A 1 102 ? -9.580 0.430 -48.167 1.00 75.75 102 PRO A N 1
ATOM 790 C CA . PRO A 1 102 ? -9.635 0.052 -49.568 1.00 75.75 102 PRO A CA 1
ATOM 791 C C . PRO A 1 102 ? -8.214 -0.279 -50.015 1.00 75.75 102 PRO A C 1
ATOM 793 O O . PRO A 1 102 ? -7.325 0.578 -49.987 1.00 75.75 102 PRO A O 1
ATOM 796 N N . ARG A 1 103 ? -7.978 -1.540 -50.404 1.00 77.25 103 ARG A N 1
ATOM 797 C CA . ARG A 1 103 ? -6.690 -1.943 -50.973 1.00 77.25 103 ARG A CA 1
ATOM 798 C C . ARG A 1 103 ? -6.381 -0.957 -52.083 1.00 77.25 103 ARG A C 1
ATOM 800 O O . ARG A 1 103 ? -7.182 -0.827 -53.011 1.00 77.25 103 ARG A O 1
ATOM 807 N N . ARG A 1 104 ? -5.243 -0.258 -51.993 1.00 73.25 104 ARG A N 1
ATOM 808 C CA . ARG A 1 104 ? -4.772 0.579 -53.098 1.00 73.25 104 ARG A CA 1
ATOM 809 C C . ARG A 1 104 ? -4.754 -0.348 -54.312 1.00 73.25 104 ARG A C 1
ATOM 811 O O . ARG A 1 104 ? -3.944 -1.278 -54.342 1.00 73.25 104 ARG A O 1
ATOM 818 N N . LYS A 1 105 ? -5.701 -0.179 -55.251 1.00 63.06 105 LYS A N 1
ATOM 819 C CA . LYS A 1 105 ? -5.704 -0.940 -56.506 1.00 63.06 105 LYS A CA 1
ATOM 820 C C . LYS A 1 105 ? -4.289 -0.785 -57.031 1.00 63.06 105 LYS A C 1
ATOM 822 O O . LYS A 1 105 ? -3.828 0.353 -57.137 1.00 63.06 105 LYS A O 1
ATOM 827 N N . LYS A 1 106 ? -3.573 -1.900 -57.242 1.00 61.66 106 LYS A N 1
ATOM 828 C CA . LYS A 1 106 ? -2.273 -1.858 -57.917 1.00 61.66 106 LYS A CA 1
ATOM 829 C C . LYS A 1 106 ? -2.494 -0.964 -59.122 1.00 61.66 106 LYS A C 1
ATOM 831 O O . LYS A 1 106 ? -3.342 -1.276 -59.957 1.00 61.66 106 LYS A O 1
ATOM 836 N N . GLN A 1 107 ? -1.834 0.186 -59.120 1.00 60.94 107 GLN A N 1
ATOM 837 C CA . GLN A 1 107 ? -1.896 1.105 -60.235 1.00 60.94 107 GLN A CA 1
ATOM 838 C C . GLN A 1 107 ? -1.514 0.250 -61.445 1.00 60.94 107 GLN A C 1
ATOM 840 O O . GLN A 1 107 ? -0.471 -0.413 -61.364 1.00 60.94 107 GLN A O 1
ATOM 845 N N . PRO A 1 108 ? -2.372 0.109 -62.479 1.00 53.44 108 PRO A N 1
ATOM 846 C CA . PRO A 1 108 ? -1.968 -0.631 -63.665 1.00 53.44 108 PRO A CA 1
ATOM 847 C C . PRO A 1 108 ? -0.632 -0.032 -64.076 1.00 53.44 108 PRO A C 1
ATOM 849 O O . PRO A 1 108 ? -0.486 1.186 -63.991 1.00 53.44 108 PRO A O 1
ATOM 852 N N . ALA A 1 109 ? 0.349 -0.888 -64.363 1.00 61.84 109 ALA A N 1
ATOM 853 C CA . ALA A 1 109 ? 1.712 -0.501 -64.699 1.00 61.84 109 ALA A CA 1
ATOM 854 C C . ALA A 1 109 ? 1.682 0.424 -65.925 1.00 61.84 109 ALA A C 1
ATOM 856 O O . ALA A 1 109 ? 1.809 -0.003 -67.064 1.00 61.84 109 ALA A O 1
ATOM 857 N N . ALA A 1 110 ? 1.409 1.696 -65.681 1.00 58.03 110 ALA A N 1
ATOM 858 C CA . ALA A 1 110 ? 1.101 2.707 -66.663 1.00 58.03 110 ALA A CA 1
ATOM 859 C C . ALA A 1 110 ? 2.086 3.828 -66.412 1.00 58.03 110 ALA A C 1
ATOM 861 O O . ALA A 1 110 ? 1.807 4.818 -65.742 1.00 58.03 110 ALA A O 1
ATOM 862 N N . ALA A 1 111 ? 3.290 3.562 -66.884 1.00 58.06 111 ALA A N 1
ATOM 863 C CA . ALA A 1 111 ? 4.023 4.408 -67.803 1.00 58.06 111 ALA A CA 1
ATOM 864 C C . ALA A 1 111 ? 5.484 4.090 -67.546 1.00 58.06 111 ALA A C 1
ATOM 866 O O . ALA A 1 111 ? 6.156 4.741 -66.749 1.00 58.06 111 ALA A O 1
ATOM 867 N N . ASP A 1 112 ? 5.935 3.037 -68.220 1.00 60.09 112 ASP A N 1
ATOM 868 C CA . ASP A 1 112 ? 7.322 2.892 -68.605 1.00 60.09 112 ASP A CA 1
ATOM 869 C C . ASP A 1 112 ? 7.798 4.220 -69.225 1.00 60.09 112 ASP A C 1
ATOM 871 O O . ASP A 1 112 ? 7.593 4.518 -70.402 1.00 60.09 112 ASP A O 1
ATOM 875 N N . SER A 1 113 ? 8.363 5.080 -68.380 1.00 57.94 113 SER A N 1
ATOM 876 C CA . SER A 1 113 ? 9.019 6.323 -68.768 1.00 57.94 113 SER A CA 1
ATOM 877 C C . SER A 1 113 ? 10.432 6.059 -69.297 1.00 57.94 113 SER A C 1
ATOM 879 O O . SER A 1 113 ? 11.100 7.001 -69.728 1.00 57.94 113 SER A O 1
ATOM 881 N N . SER A 1 114 ? 10.869 4.792 -69.336 1.00 59.03 114 SER A N 1
ATOM 882 C CA . SER A 1 114 ? 12.157 4.376 -69.893 1.00 59.03 114 SER A CA 1
ATOM 883 C C . SER A 1 114 ? 12.179 4.490 -71.419 1.00 59.03 114 SER A C 1
ATOM 885 O O . SER A 1 114 ? 13.231 4.748 -71.999 1.00 59.03 114 SER A O 1
ATOM 887 N N . ASN A 1 115 ? 11.020 4.425 -72.089 1.00 56.12 115 ASN A N 1
ATOM 888 C CA . ASN A 1 115 ? 10.967 4.482 -73.554 1.00 56.12 115 ASN A CA 1
ATOM 889 C C . ASN A 1 115 ? 10.821 5.904 -74.144 1.00 56.12 115 ASN A C 1
ATOM 891 O O . ASN A 1 115 ? 10.813 6.083 -75.359 1.00 56.12 115 ASN A O 1
ATOM 895 N N . LYS A 1 116 ? 10.749 6.956 -73.311 1.00 57.41 116 LYS A N 1
ATOM 896 C CA . LYS A 1 116 ? 10.715 8.352 -73.806 1.00 57.41 116 LYS A CA 1
ATOM 897 C C . LYS A 1 116 ? 12.099 8.956 -74.061 1.00 57.41 116 LYS A C 1
ATOM 899 O O . LYS A 1 116 ? 12.181 10.056 -74.597 1.00 57.41 116 LYS A O 1
ATOM 904 N N . ARG A 1 117 ? 13.184 8.257 -73.707 1.00 59.31 117 ARG A N 1
ATOM 905 C CA . ARG A 1 117 ? 14.562 8.725 -73.949 1.00 59.31 117 ARG A CA 1
ATOM 906 C C . ARG A 1 117 ? 15.157 8.273 -75.285 1.00 59.31 117 ARG A C 1
ATOM 908 O O . ARG A 1 117 ? 16.172 8.827 -75.683 1.00 59.31 117 ARG A O 1
ATOM 915 N N . PHE A 1 118 ? 14.526 7.332 -75.991 1.00 58.78 118 PHE A N 1
ATOM 916 C CA . PHE A 1 118 ? 15.042 6.818 -77.267 1.00 58.78 118 PHE A CA 1
ATOM 917 C C . PHE A 1 118 ? 14.503 7.533 -78.516 1.00 58.78 118 PHE A C 1
ATOM 919 O O . PHE A 1 118 ? 15.119 7.439 -79.568 1.00 58.78 118 PHE A O 1
ATOM 926 N N . PHE A 1 119 ? 13.408 8.294 -78.413 1.00 58.88 119 PHE A N 1
ATOM 927 C CA . PHE A 1 119 ? 12.772 8.948 -79.569 1.00 58.88 119 PHE A CA 1
ATOM 928 C C . PHE A 1 119 ? 13.137 10.434 -79.768 1.00 58.88 119 PHE A C 1
ATOM 930 O O . PHE A 1 119 ? 12.536 11.094 -80.605 1.00 58.88 119 PHE A O 1
ATOM 937 N N . GLY A 1 120 ? 14.104 10.973 -79.017 1.00 55.31 120 GLY A N 1
ATOM 938 C CA . GLY A 1 120 ? 14.515 12.387 -79.093 1.00 55.31 120 GLY A CA 1
ATOM 939 C C . GLY A 1 120 ? 15.877 12.647 -79.746 1.00 55.31 120 GLY A C 1
ATOM 940 O O . GLY A 1 120 ? 16.465 13.688 -79.476 1.00 55.31 120 GLY A O 1
ATOM 941 N N . LEU A 1 121 ? 16.417 11.696 -80.518 1.00 59.25 121 LEU A N 1
ATOM 942 C CA . LEU A 1 121 ? 17.781 11.756 -81.073 1.00 59.25 121 LEU A CA 1
ATOM 943 C C . LEU A 1 121 ? 17.863 11.537 -82.598 1.00 59.25 121 LEU A C 1
ATOM 945 O O . LEU A 1 121 ? 18.936 11.223 -83.106 1.00 59.25 121 LEU A O 1
ATOM 949 N N . 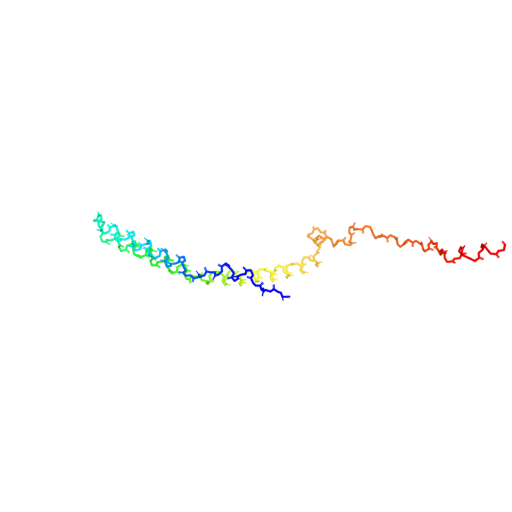PHE A 1 122 ? 16.762 11.758 -83.321 1.00 57.69 122 PHE A N 1
ATOM 950 C CA . PHE A 1 122 ? 16.756 11.950 -84.775 1.00 57.69 122 PHE A CA 1
ATOM 951 C C . PHE A 1 122 ? 15.920 13.173 -85.137 1.00 57.69 122 PHE A C 1
ATOM 953 O O . PHE A 1 122 ? 14.817 13.305 -84.557 1.00 57.69 122 PHE A O 1
#

InterPro domains:
  IPR025187 Protein of unknown function DUF4112 [PF13430] (1-83)
  IPR025187 Protein of unknown function DUF4112 [PTHR35519] (1-92)

Sequence (122 aa):
MQFGLDSFIGAIIPGAGDLVGVILGLYQVMLSWFFGVSANALIMMLFYVFCDMFVGIIPIVGDLLDVAFKANIYNLRILEKELKKSVWAPVVVIPSSHDWMPRRKKQPAAADSSNKRFFGLF